Protein AF-A0A9W5AQZ4-F1 (afdb_monomer_lite)

Radius of gyration: 16.77 Å; chains: 1; bounding box: 34×39×54 Å

pLDDT: mean 80.81, std 12.92, range [42.47, 94.88]

Sequence (139 aa):
MIGVDNKYKKPIEDILNHLKDKTIEIQAIYDTQENLMSSNNRLNDLSLIIADRNFIMKQKDQIHNFFDNFYILGNNLLSITTTDENGIIKVNVTDKRSQGLQELGMLKFERCEENSCCKSFIRILKSNDSKEIFKRYGL

Foldseek 3Di:
DEEEEQLCVVLVVVLVVVCPVPPQDDDYDYDHPVCVVVVCVVPVPHQKYKFFLVVLVVCQVVDPPFVVFKDFLFWFWDWDWDQDPVRDTDTDTDPPPDDDTRTIMMGGDPVLVVPPSSVVVVVSSNDPVSHVSVVVVRD

Secondary structure (DSSP, 8-state):
-EEEEGGGHHHHHHHHHHTTTSS----EEEE-HHHHHHHHHHH---SEEEEEHHHHHHTGGGSTTHHHHEEEEEE--EEEEEE-TT--EEEEEE--TTS---EEEEEE-GGGTT-HHHHHHHHHHTSHHHHHHHHHTT-

Structure (mmCIF, N/CA/C/O backbone):
data_AF-A0A9W5AQZ4-F1
#
_entry.id   AF-A0A9W5AQZ4-F1
#
loop_
_atom_site.group_PDB
_atom_site.id
_atom_site.type_symbol
_atom_site.label_atom_id
_atom_site.label_alt_id
_atom_site.label_comp_id
_atom_site.label_asym_id
_atom_site.label_entity_id
_atom_site.label_seq_id
_atom_site.pdbx_PDB_ins_code
_atom_site.Cartn_x
_atom_site.Cartn_y
_atom_site.Cartn_z
_atom_site.occupancy
_atom_site.B_iso_or_equiv
_atom_site.auth_seq_id
_atom_site.auth_comp_id
_atom_site.auth_asym_id
_atom_site.auth_atom_id
_atom_site.pdbx_PDB_model_num
ATOM 1 N N . MET A 1 1 ? 9.041 -8.132 -7.278 1.00 87.06 1 MET A N 1
ATOM 2 C CA . MET A 1 1 ? 9.321 -7.788 -5.868 1.00 87.06 1 MET A CA 1
ATOM 3 C C . MET A 1 1 ? 8.494 -6.574 -5.485 1.00 87.06 1 MET A C 1
ATOM 5 O O . MET A 1 1 ? 8.240 -5.744 -6.353 1.00 87.06 1 MET A O 1
ATOM 9 N N . ILE A 1 2 ? 8.041 -6.470 -4.241 1.00 90.44 2 ILE A N 1
ATOM 10 C CA . ILE A 1 2 ? 7.307 -5.297 -3.747 1.00 90.44 2 ILE A CA 1
ATOM 11 C C . ILE A 1 2 ? 8.148 -4.552 -2.713 1.00 90.44 2 ILE A C 1
ATOM 13 O O . ILE A 1 2 ? 8.861 -5.181 -1.932 1.00 90.44 2 ILE A O 1
ATOM 17 N N . GLY A 1 3 ? 8.071 -3.224 -2.719 1.00 93.00 3 GLY A N 1
ATOM 18 C CA . GLY A 1 3 ? 8.648 -2.378 -1.679 1.00 93.00 3 GLY A CA 1
ATOM 19 C C . GLY A 1 3 ? 7.559 -1.908 -0.725 1.00 93.00 3 GLY A C 1
ATOM 20 O O . GLY A 1 3 ? 6.498 -1.475 -1.175 1.00 93.00 3 GLY A O 1
ATOM 21 N N . VAL A 1 4 ? 7.803 -1.981 0.578 1.00 94.56 4 VAL A N 1
ATOM 22 C CA . VAL A 1 4 ? 6.842 -1.565 1.605 1.00 94.56 4 VAL A CA 1
ATOM 23 C C . VAL A 1 4 ? 7.554 -0.688 2.622 1.00 94.56 4 VAL A C 1
ATOM 25 O O . VAL A 1 4 ? 8.557 -1.112 3.195 1.00 94.56 4 VAL A O 1
ATOM 28 N N . ASP A 1 5 ? 7.044 0.522 2.860 1.00 94.88 5 ASP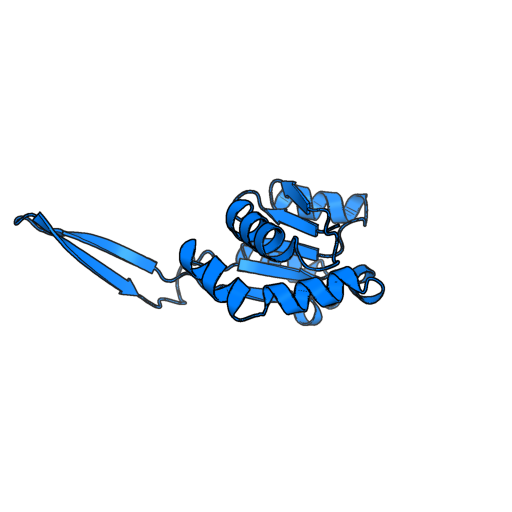 A N 1
ATOM 29 C CA . ASP A 1 5 ? 7.569 1.365 3.934 1.00 94.88 5 ASP A CA 1
ATOM 30 C C . ASP A 1 5 ? 7.480 0.607 5.268 1.00 94.88 5 ASP A C 1
ATOM 32 O O . ASP A 1 5 ? 6.448 0.009 5.590 1.00 94.88 5 ASP A O 1
ATOM 36 N N . ASN A 1 6 ? 8.556 0.641 6.054 1.00 94.12 6 ASN A N 1
ATOM 37 C CA . ASN A 1 6 ? 8.649 0.026 7.378 1.00 94.12 6 ASN A CA 1
ATOM 38 C C . ASN A 1 6 ? 7.424 0.278 8.276 1.00 94.12 6 ASN A C 1
ATOM 40 O O . ASN A 1 6 ? 7.031 -0.619 9.029 1.00 94.12 6 ASN A O 1
ATOM 44 N N . LYS A 1 7 ? 6.783 1.450 8.181 1.00 90.88 7 LYS A N 1
ATOM 45 C CA . LYS A 1 7 ? 5.550 1.781 8.919 1.00 90.88 7 LYS A CA 1
ATOM 46 C C . LYS A 1 7 ? 4.393 0.825 8.617 1.00 90.88 7 LYS A C 1
ATOM 48 O O . LYS A 1 7 ? 3.597 0.534 9.505 1.00 90.88 7 LYS A O 1
ATOM 53 N N . TYR A 1 8 ? 4.317 0.309 7.393 1.00 92.06 8 TYR A N 1
ATOM 54 C CA . TYR A 1 8 ? 3.243 -0.569 6.920 1.00 92.06 8 TYR A CA 1
ATOM 55 C C . TYR A 1 8 ? 3.670 -2.032 6.807 1.00 92.06 8 TYR A C 1
ATOM 57 O O . TYR A 1 8 ? 2.938 -2.847 6.250 1.00 92.06 8 TYR A O 1
ATOM 65 N N . LYS A 1 9 ? 4.827 -2.401 7.368 1.00 94.44 9 LYS A N 1
ATOM 66 C CA . LYS A 1 9 ? 5.322 -3.781 7.343 1.00 94.44 9 LYS A CA 1
ATOM 67 C C . LYS A 1 9 ? 4.291 -4.779 7.879 1.00 94.44 9 LYS A C 1
ATOM 69 O O . LYS A 1 9 ? 3.913 -5.699 7.168 1.00 94.44 9 LYS A O 1
ATOM 74 N N . LYS A 1 10 ? 3.793 -4.558 9.100 1.00 94.00 10 LYS A N 1
ATOM 75 C CA . LYS A 1 10 ? 2.855 -5.473 9.774 1.00 94.00 10 LYS A CA 1
ATOM 76 C C . LYS A 1 10 ? 1.554 -5.726 8.994 1.00 94.00 10 LYS A C 1
ATOM 78 O O . LYS A 1 10 ? 1.256 -6.892 8.759 1.00 94.00 10 LYS A O 1
ATOM 83 N N . PRO A 1 11 ? 0.791 -4.703 8.550 1.00 92.12 11 PRO A N 1
ATOM 84 C CA . PRO A 1 11 ? -0.432 -4.956 7.787 1.00 92.12 11 PRO A CA 1
ATOM 85 C C . PRO A 1 11 ? -0.167 -5.705 6.476 1.00 92.12 11 PRO A C 1
ATOM 87 O O . PRO A 1 11 ? -0.982 -6.534 6.074 1.00 92.12 11 PRO A O 1
ATOM 90 N N . ILE A 1 12 ? 0.971 -5.460 5.816 1.00 93.38 12 ILE A N 1
ATOM 91 C CA . ILE A 1 12 ? 1.325 -6.204 4.604 1.00 93.38 12 ILE A CA 1
ATOM 92 C C . ILE A 1 12 ? 1.757 -7.639 4.928 1.00 93.38 12 ILE A C 1
ATOM 94 O O . ILE A 1 12 ? 1.337 -8.550 4.222 1.00 93.38 12 ILE A O 1
ATOM 98 N N . GLU A 1 13 ? 2.515 -7.878 6.001 1.00 93.56 13 GLU A N 1
ATOM 99 C CA . GLU A 1 13 ? 2.838 -9.235 6.466 1.00 93.56 13 GLU A CA 1
ATOM 100 C C . GLU A 1 13 ? 1.575 -10.042 6.782 1.00 93.56 13 GLU A C 1
ATOM 102 O O . GLU A 1 13 ? 1.484 -11.201 6.380 1.00 93.56 13 GLU A O 1
ATOM 107 N N . ASP A 1 14 ? 0.578 -9.435 7.426 1.00 92.50 14 ASP A N 1
ATOM 108 C CA . ASP A 1 14 ? -0.711 -10.075 7.706 1.00 92.50 14 ASP A CA 1
ATOM 109 C C . ASP A 1 14 ? -1.466 -10.436 6.423 1.00 92.50 14 ASP A C 1
ATOM 111 O O . ASP A 1 14 ? -1.982 -11.550 6.308 1.00 92.50 14 ASP A O 1
ATOM 115 N N . ILE A 1 15 ? -1.473 -9.544 5.426 1.00 90.81 15 ILE A N 1
ATOM 116 C CA . ILE A 1 15 ? -2.031 -9.849 4.102 1.00 90.81 15 ILE A CA 1
ATOM 117 C C . ILE A 1 15 ? -1.272 -11.019 3.473 1.00 90.81 15 ILE A C 1
ATOM 119 O O . ILE A 1 15 ? -1.897 -11.983 3.046 1.00 90.81 15 ILE A O 1
ATOM 123 N N . LEU A 1 16 ? 0.061 -10.982 3.443 1.00 89.44 16 LEU A N 1
ATOM 124 C CA . LEU A 1 16 ? 0.877 -12.049 2.856 1.00 89.44 16 LEU A CA 1
ATOM 125 C C . LEU A 1 16 ? 0.684 -13.391 3.574 1.00 89.44 16 LEU A C 1
ATOM 127 O O . LEU A 1 16 ? 0.594 -14.428 2.923 1.00 89.44 16 LEU A O 1
ATOM 131 N N . ASN A 1 17 ? 0.564 -13.384 4.900 1.00 87.50 17 ASN A N 1
ATOM 132 C CA . ASN A 1 17 ? 0.300 -14.581 5.694 1.00 87.50 17 ASN A CA 1
ATOM 133 C C . ASN A 1 17 ? -1.099 -15.143 5.433 1.00 87.50 17 ASN A C 1
ATOM 135 O O . ASN A 1 17 ? -1.240 -16.355 5.287 1.00 87.50 17 ASN A O 1
ATOM 139 N N . HIS A 1 18 ? -2.111 -14.282 5.303 1.00 81.38 18 HIS A N 1
ATOM 140 C CA . HIS A 1 18 ? -3.468 -14.687 4.928 1.00 81.38 18 HIS A CA 1
ATOM 141 C C . HIS A 1 18 ? -3.541 -15.279 3.507 1.00 81.38 18 HIS A C 1
ATOM 143 O O . HIS A 1 18 ? -4.493 -15.975 3.156 1.00 81.38 18 HIS A O 1
ATOM 149 N N . LEU A 1 19 ? -2.522 -15.024 2.683 1.00 71.50 19 LEU A N 1
ATOM 150 C CA . LEU A 1 19 ? -2.394 -15.540 1.324 1.00 71.50 19 LEU A CA 1
ATOM 151 C C . LEU A 1 19 ? -1.530 -16.795 1.204 1.00 71.50 19 LEU A C 1
ATOM 153 O O . LEU A 1 19 ? -1.460 -17.322 0.100 1.00 71.50 19 LEU A O 1
ATOM 157 N N . LYS A 1 20 ? -0.890 -17.288 2.273 1.00 61.53 20 LYS A N 1
ATOM 158 C CA . LYS A 1 20 ? 0.041 -18.434 2.188 1.00 61.53 20 LYS A CA 1
ATOM 159 C C . LYS A 1 20 ? -0.592 -19.722 1.646 1.00 61.53 20 LYS A C 1
ATOM 161 O O . LYS A 1 20 ? 0.127 -20.550 1.099 1.00 61.53 20 LYS A O 1
ATOM 166 N 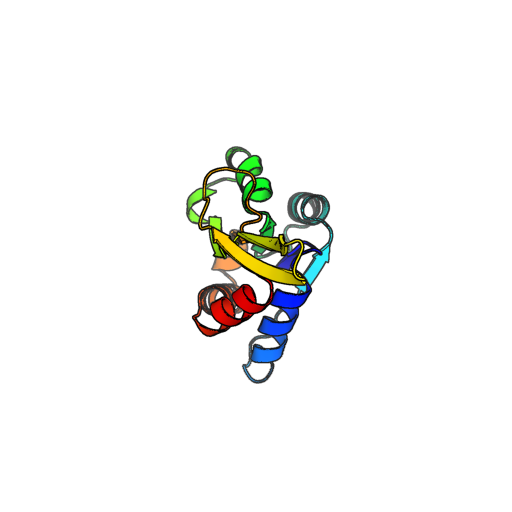N . ASP A 1 21 ? -1.918 -19.843 1.702 1.00 56.53 21 ASP A N 1
ATOM 167 C CA . ASP A 1 21 ? -2.673 -20.957 1.109 1.00 56.53 21 ASP A CA 1
ATOM 168 C C . ASP A 1 21 ? -3.003 -20.760 -0.386 1.00 56.53 21 ASP A C 1
ATOM 170 O O . ASP A 1 21 ? -3.646 -21.604 -1.013 1.00 56.53 21 ASP A O 1
ATOM 174 N N . LYS A 1 22 ? -2.587 -19.639 -0.986 1.00 58.97 22 LYS A N 1
ATOM 175 C CA . LYS A 1 22 ? -2.809 -19.288 -2.393 1.00 58.97 22 LYS A CA 1
ATOM 176 C C . LYS A 1 22 ? -1.451 -19.260 -3.094 1.00 58.97 22 LYS A C 1
ATOM 178 O O . LYS A 1 22 ? -0.498 -18.687 -2.590 1.00 58.97 22 LYS A O 1
ATOM 183 N N . THR A 1 23 ? -1.366 -19.868 -4.271 1.00 64.50 23 THR A N 1
ATOM 184 C CA . THR A 1 23 ? -0.172 -20.127 -5.108 1.00 64.50 23 THR A CA 1
ATOM 185 C C . THR A 1 23 ? 0.615 -18.890 -5.600 1.00 64.50 23 THR A C 1
ATOM 187 O O . THR A 1 23 ? 1.251 -18.943 -6.650 1.00 64.50 23 THR A O 1
ATOM 190 N N . ILE A 1 24 ? 0.556 -17.754 -4.903 1.00 72.31 24 ILE A N 1
ATOM 191 C CA . ILE A 1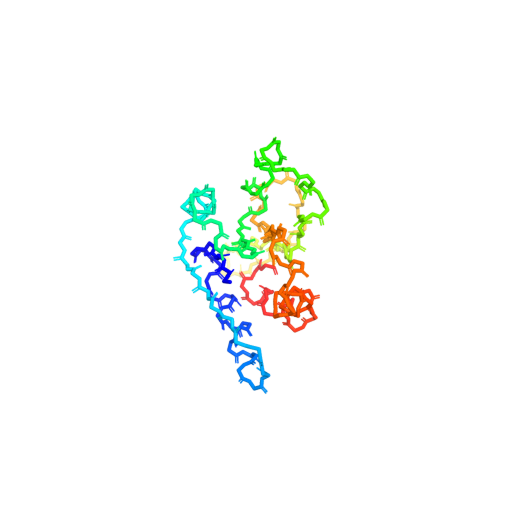 24 ? 1.217 -16.501 -5.274 1.00 72.31 24 ILE A CA 1
ATOM 192 C C . ILE A 1 24 ? 2.380 -16.265 -4.313 1.00 72.31 24 ILE A C 1
ATOM 194 O O . ILE A 1 24 ? 2.183 -15.902 -3.156 1.00 72.31 24 ILE A O 1
ATOM 198 N N . GLU A 1 25 ? 3.601 -16.420 -4.814 1.00 77.44 25 GLU A N 1
ATOM 199 C CA . GLU A 1 25 ? 4.807 -16.085 -4.065 1.00 77.44 25 GLU A CA 1
ATOM 200 C C . GLU A 1 25 ? 5.166 -14.612 -4.284 1.00 77.44 25 GLU A C 1
ATOM 202 O O . GLU A 1 25 ? 5.356 -14.149 -5.413 1.00 77.44 25 GLU A O 1
ATOM 207 N N . ILE A 1 26 ? 5.222 -13.850 -3.192 1.00 84.50 26 ILE A N 1
ATOM 208 C CA . ILE A 1 26 ? 5.505 -12.415 -3.219 1.00 84.50 26 ILE A CA 1
ATOM 209 C C . ILE A 1 26 ? 6.720 -12.142 -2.353 1.00 84.50 26 ILE A C 1
ATOM 211 O O . ILE A 1 26 ? 6.675 -12.262 -1.132 1.00 84.50 26 ILE A O 1
ATOM 215 N N . GLN A 1 27 ? 7.796 -11.702 -2.995 1.00 87.25 27 GLN A N 1
ATOM 216 C CA . GLN A 1 27 ? 8.963 -11.186 -2.298 1.00 87.25 27 GLN A CA 1
ATOM 217 C C . GLN A 1 27 ? 8.737 -9.718 -1.928 1.00 87.25 27 GLN A C 1
ATOM 219 O O . GLN A 1 27 ? 8.562 -8.875 -2.817 1.00 87.25 27 GLN A O 1
ATOM 224 N N . ALA A 1 28 ? 8.764 -9.423 -0.629 1.00 89.88 28 ALA A N 1
ATOM 225 C CA . ALA A 1 28 ? 8.656 -8.077 -0.080 1.00 89.88 28 ALA A CA 1
ATOM 226 C C . ALA A 1 28 ? 9.995 -7.604 0.503 1.00 89.88 28 ALA A C 1
ATOM 228 O O . ALA A 1 28 ? 10.648 -8.344 1.239 1.00 89.88 28 ALA A O 1
ATOM 229 N N . ILE A 1 29 ? 10.375 -6.365 0.191 1.00 92.50 29 ILE A N 1
ATOM 230 C CA . ILE A 1 29 ? 11.449 -5.624 0.860 1.00 92.50 29 ILE A CA 1
ATOM 231 C C . ILE A 1 29 ? 10.811 -4.552 1.737 1.00 92.50 29 ILE A C 1
ATOM 233 O O . ILE A 1 29 ? 9.916 -3.832 1.291 1.00 92.50 29 ILE A O 1
ATOM 237 N N . TYR A 1 30 ? 11.313 -4.436 2.963 1.00 93.94 30 TYR A N 1
ATOM 238 C CA . TYR A 1 30 ? 10.906 -3.417 3.922 1.00 93.94 30 TYR A CA 1
ATOM 239 C C . TYR A 1 30 ? 12.058 -2.444 4.153 1.00 93.94 30 TYR A C 1
ATOM 241 O O . TYR A 1 30 ? 13.148 -2.869 4.534 1.00 93.94 30 TYR A O 1
ATOM 249 N N . ASP A 1 31 ? 11.823 -1.161 3.896 1.00 94.62 31 ASP A N 1
ATOM 250 C CA . ASP A 1 31 ? 12.797 -0.085 4.106 1.00 94.62 31 ASP A CA 1
ATOM 251 C C . ASP A 1 31 ? 12.052 1.251 4.293 1.00 94.62 31 ASP A C 1
ATOM 253 O O . ASP A 1 31 ? 10.820 1.280 4.332 1.00 94.62 31 ASP A O 1
ATOM 257 N N . THR A 1 32 ? 12.754 2.371 4.437 1.00 94.75 32 THR A N 1
ATOM 258 C CA . THR A 1 32 ? 12.127 3.696 4.389 1.00 94.75 32 THR A CA 1
ATOM 259 C C . THR A 1 32 ? 11.622 3.992 2.976 1.00 94.75 32 THR A C 1
ATOM 261 O O . THR A 1 32 ? 12.254 3.626 1.980 1.00 94.75 32 THR A O 1
ATOM 264 N N . GLN A 1 33 ? 10.489 4.683 2.854 1.00 93.12 33 GLN A N 1
ATOM 265 C CA . GLN A 1 33 ? 9.964 5.137 1.561 1.00 93.12 33 GLN A CA 1
ATOM 266 C C . GLN A 1 33 ? 10.994 5.910 0.708 1.00 93.12 33 GLN A C 1
ATOM 268 O O . GLN A 1 33 ? 10.987 5.776 -0.518 1.00 93.12 33 GLN A O 1
ATOM 273 N N . GLU A 1 34 ? 11.914 6.666 1.324 1.00 92.75 34 GLU A N 1
ATOM 274 C CA . GLU A 1 34 ? 13.001 7.366 0.629 1.00 92.75 34 GLU A CA 1
ATOM 275 C C . GLU A 1 34 ? 13.984 6.381 -0.023 1.00 92.75 34 GLU A C 1
ATOM 277 O O . GLU A 1 34 ? 14.340 6.541 -1.198 1.00 92.75 34 GLU A O 1
ATOM 282 N N . ASN A 1 35 ? 14.385 5.339 0.712 1.00 91.38 35 ASN A N 1
ATOM 283 C CA . ASN A 1 35 ? 15.282 4.298 0.216 1.00 91.38 35 ASN A CA 1
ATOM 284 C C . ASN A 1 35 ? 14.611 3.447 -0.860 1.00 91.38 35 ASN A C 1
ATOM 286 O O . ASN A 1 35 ? 15.242 3.156 -1.874 1.00 91.38 35 ASN A O 1
ATOM 290 N N . LEU A 1 36 ? 13.335 3.090 -0.689 1.00 91.00 36 LEU A N 1
ATOM 291 C CA . LEU A 1 36 ? 12.580 2.320 -1.682 1.00 91.00 36 LEU A CA 1
ATOM 292 C C . LEU A 1 36 ? 12.460 3.080 -3.006 1.00 91.00 36 LEU A C 1
ATOM 294 O O . LEU A 1 36 ? 12.713 2.510 -4.068 1.00 91.00 36 LEU A O 1
ATOM 298 N N . MET A 1 37 ? 12.136 4.376 -2.949 1.00 87.81 37 MET A N 1
ATOM 299 C CA . MET A 1 37 ? 12.024 5.213 -4.146 1.00 87.81 37 MET A CA 1
ATOM 300 C C . MET A 1 37 ? 13.386 5.401 -4.833 1.00 87.81 37 MET A C 1
ATOM 302 O O . MET A 1 37 ? 13.506 5.243 -6.047 1.00 87.81 37 MET A O 1
ATOM 306 N N . SER A 1 38 ? 14.437 5.660 -4.050 1.00 84.31 38 SER A N 1
ATOM 307 C CA . SER A 1 38 ? 15.807 5.806 -4.564 1.00 84.31 38 SER A CA 1
ATOM 308 C C . SER A 1 38 ? 16.353 4.504 -5.158 1.00 84.31 38 SER A C 1
ATOM 310 O O . SER A 1 38 ? 17.048 4.530 -6.174 1.00 84.31 38 SER A O 1
ATOM 312 N N . SER A 1 39 ? 16.040 3.363 -4.541 1.00 71.88 39 SER A N 1
ATOM 313 C CA . SER A 1 39 ? 16.484 2.042 -4.994 1.00 71.88 39 SER A CA 1
ATOM 314 C C . SER A 1 39 ? 15.757 1.608 -6.255 1.00 71.88 39 SER A C 1
ATOM 316 O O . SER A 1 39 ? 16.391 1.026 -7.129 1.00 71.88 39 SER A O 1
ATOM 318 N N . ASN A 1 40 ? 14.473 1.945 -6.411 1.00 67.88 40 ASN A N 1
ATOM 319 C CA . ASN A 1 40 ? 13.767 1.701 -7.665 1.00 67.88 40 ASN A CA 1
ATOM 320 C C . ASN A 1 40 ? 14.457 2.411 -8.836 1.00 67.88 40 ASN A C 1
ATOM 322 O O . ASN A 1 40 ? 14.757 1.773 -9.836 1.00 67.88 40 ASN A O 1
ATOM 326 N N . ASN A 1 41 ? 14.820 3.685 -8.660 1.00 62.34 41 ASN A N 1
ATOM 327 C CA . ASN A 1 41 ? 15.518 4.463 -9.689 1.00 62.34 41 ASN A CA 1
ATOM 328 C C . ASN A 1 41 ? 16.907 3.902 -10.053 1.00 62.34 41 ASN A C 1
ATOM 330 O O . ASN A 1 41 ? 17.438 4.230 -11.111 1.00 62.34 41 ASN A O 1
ATOM 334 N N . ARG A 1 42 ? 17.518 3.092 -9.175 1.00 60.28 42 ARG A N 1
ATOM 335 C CA . ARG A 1 42 ? 18.856 2.510 -9.378 1.00 60.28 42 ARG A CA 1
ATOM 336 C C . ARG A 1 42 ? 18.831 1.059 -9.855 1.00 60.28 42 ARG A C 1
ATOM 338 O O . ARG A 1 42 ? 19.719 0.670 -10.603 1.00 60.28 42 ARG A O 1
ATOM 345 N N . LEU A 1 43 ? 17.866 0.267 -9.391 1.00 55.97 43 LEU A N 1
ATOM 346 C CA . LEU A 1 43 ? 17.831 -1.189 -9.566 1.00 55.97 43 LEU A CA 1
ATOM 347 C C . LEU A 1 43 ? 16.664 -1.664 -10.449 1.00 55.97 43 LEU A C 1
ATOM 349 O O . LEU A 1 43 ? 16.739 -2.759 -10.984 1.00 55.97 43 LEU A O 1
ATOM 353 N N . ASN A 1 44 ? 15.599 -0.870 -10.642 1.00 65.25 44 ASN A N 1
ATOM 354 C CA . ASN A 1 44 ? 14.400 -1.219 -11.434 1.00 65.25 44 ASN A CA 1
ATOM 355 C C . ASN A 1 44 ? 13.709 -2.556 -11.065 1.00 65.25 44 ASN A C 1
ATOM 357 O O . ASN A 1 44 ? 12.920 -3.103 -11.840 1.00 65.25 44 ASN A O 1
ATOM 361 N N . ASP A 1 45 ? 13.958 -3.096 -9.872 1.00 77.25 45 ASP A N 1
ATOM 362 C CA . ASP A 1 45 ? 13.480 -4.432 -9.492 1.00 77.25 45 ASP A CA 1
ATOM 363 C C . ASP A 1 45 ? 12.126 -4.449 -8.771 1.00 77.25 45 ASP A C 1
ATOM 365 O O . ASP A 1 45 ? 11.516 -5.513 -8.595 1.00 77.25 45 ASP A O 1
ATOM 369 N N . LEU A 1 46 ? 11.606 -3.282 -8.382 1.00 86.75 46 LEU A N 1
ATOM 370 C CA . LEU A 1 46 ? 10.307 -3.183 -7.726 1.00 86.75 46 LEU A CA 1
ATOM 371 C C . LEU A 1 46 ? 9.176 -3.142 -8.757 1.00 86.75 46 LEU A C 1
ATOM 373 O O . LEU A 1 46 ? 9.206 -2.413 -9.742 1.00 86.75 46 LEU A O 1
ATOM 377 N N . SER A 1 47 ? 8.136 -3.933 -8.510 1.00 88.88 47 SER A N 1
ATOM 378 C CA . SER A 1 47 ? 6.904 -3.932 -9.307 1.00 88.88 47 SER A CA 1
ATOM 379 C C . SER A 1 47 ? 5.887 -2.922 -8.769 1.00 88.88 47 SER A C 1
ATOM 381 O O . SER A 1 47 ? 5.062 -2.412 -9.522 1.00 88.88 47 SER A O 1
ATOM 383 N N . LEU A 1 48 ? 5.948 -2.628 -7.468 1.00 91.69 48 LEU A N 1
ATOM 384 C CA . LEU A 1 48 ? 5.174 -1.579 -6.809 1.00 91.69 48 LEU A CA 1
ATOM 385 C C . LEU A 1 48 ? 5.839 -1.145 -5.497 1.00 91.69 48 LEU A C 1
ATOM 387 O O . LEU A 1 48 ? 6.624 -1.903 -4.916 1.00 91.69 48 LEU A O 1
ATOM 391 N N . ILE A 1 49 ? 5.479 0.049 -5.028 1.00 93.25 49 ILE A N 1
ATOM 392 C CA . ILE A 1 49 ? 5.788 0.574 -3.692 1.00 93.25 49 ILE A CA 1
ATOM 393 C C . ILE A 1 49 ? 4.487 0.829 -2.930 1.00 93.25 49 ILE A C 1
ATOM 395 O O . ILE A 1 49 ? 3.546 1.392 -3.488 1.00 93.25 49 ILE A O 1
ATOM 399 N N . 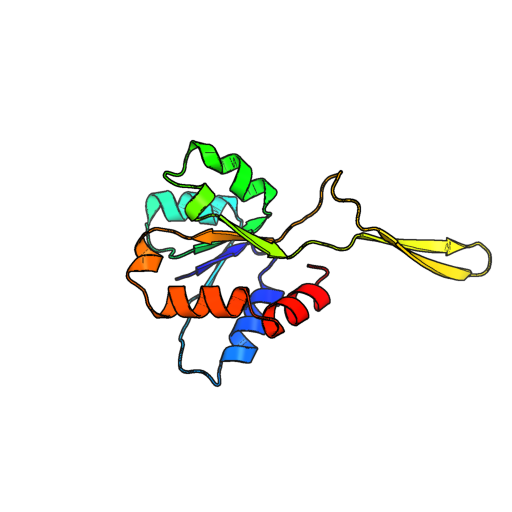ILE A 1 50 ? 4.461 0.457 -1.651 1.00 94.19 50 ILE A N 1
ATOM 400 C CA . ILE A 1 50 ? 3.409 0.783 -0.682 1.00 94.19 50 ILE A CA 1
ATOM 401 C C . ILE A 1 50 ? 4.013 1.708 0.380 1.00 94.19 50 ILE A C 1
ATOM 403 O O . ILE A 1 50 ? 4.950 1.311 1.072 1.00 94.19 50 ILE A O 1
ATOM 407 N N . ALA A 1 51 ? 3.515 2.938 0.495 1.00 93.31 51 ALA A N 1
ATOM 408 C CA . ALA A 1 51 ? 4.070 3.969 1.381 1.00 93.31 51 ALA A CA 1
ATOM 409 C C . ALA A 1 51 ? 3.028 5.049 1.724 1.00 93.31 51 ALA A C 1
ATOM 411 O O . ALA A 1 51 ? 1.874 4.960 1.299 1.00 93.31 51 ALA A O 1
ATOM 412 N N . ASP A 1 52 ? 3.431 6.085 2.473 1.00 90.75 52 ASP A N 1
ATOM 413 C CA . ASP A 1 52 ? 2.554 7.213 2.789 1.00 90.75 52 ASP A CA 1
ATOM 414 C C . ASP A 1 52 ? 2.075 7.855 1.474 1.00 90.75 52 ASP A C 1
ATOM 416 O O . ASP A 1 52 ? 2.872 8.304 0.641 1.00 90.75 52 ASP A O 1
ATOM 420 N N . ARG A 1 53 ? 0.758 7.973 1.290 1.00 89.94 53 ARG A N 1
ATOM 421 C CA . ARG A 1 53 ? 0.139 8.601 0.111 1.00 89.94 53 ARG A CA 1
ATOM 422 C C . ARG A 1 53 ? 0.729 9.974 -0.180 1.00 89.94 53 ARG A C 1
ATOM 424 O O . ARG A 1 53 ? 1.006 10.307 -1.329 1.00 89.94 53 ARG A O 1
ATOM 431 N N . ASN A 1 54 ? 0.929 10.778 0.864 1.00 88.38 54 ASN A N 1
ATOM 432 C CA . ASN A 1 54 ? 1.466 12.130 0.732 1.00 88.38 54 ASN A CA 1
ATOM 433 C C . ASN A 1 54 ? 2.932 12.133 0.290 1.00 88.38 54 ASN A C 1
ATOM 435 O O . ASN A 1 54 ? 3.346 13.060 -0.403 1.00 88.38 54 ASN A O 1
ATOM 439 N N . PHE A 1 55 ? 3.710 11.112 0.656 1.00 90.75 55 PHE A N 1
ATOM 440 C CA . PHE A 1 55 ? 5.063 10.945 0.140 1.00 90.75 55 PHE A CA 1
ATOM 441 C C . PHE A 1 55 ? 5.037 10.597 -1.350 1.00 90.75 55 PHE A C 1
ATOM 443 O 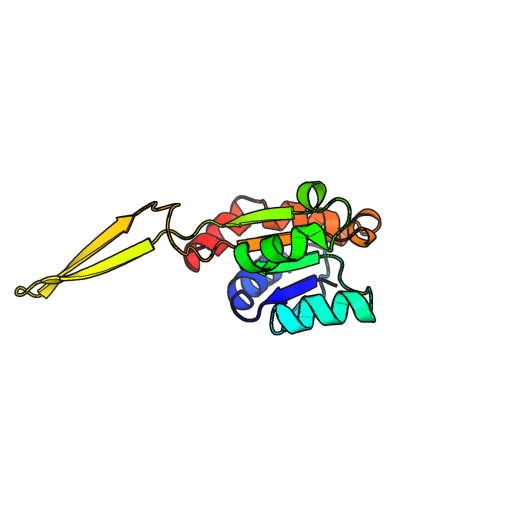O . PHE A 1 55 ? 5.679 11.288 -2.139 1.00 90.75 55 PHE A O 1
ATOM 450 N N . ILE A 1 56 ? 4.241 9.598 -1.747 1.00 90.81 56 ILE A N 1
ATOM 451 C CA . ILE A 1 56 ? 4.128 9.167 -3.150 1.00 90.81 56 ILE A CA 1
ATOM 452 C C . ILE A 1 56 ? 3.639 10.327 -4.035 1.00 90.81 56 ILE A C 1
ATOM 454 O O . ILE A 1 56 ? 4.217 10.595 -5.085 1.00 90.81 56 ILE A O 1
ATOM 458 N N . MET A 1 57 ? 2.644 11.091 -3.574 1.00 89.06 57 MET A N 1
ATOM 459 C CA . MET A 1 57 ? 2.115 12.270 -4.274 1.00 89.06 57 MET A CA 1
ATOM 460 C C . MET A 1 57 ? 3.153 13.368 -4.533 1.00 89.06 57 MET A C 1
ATOM 462 O O . MET A 1 57 ? 3.051 14.065 -5.541 1.00 89.06 57 MET A O 1
ATOM 466 N N . LYS A 1 58 ? 4.158 13.535 -3.663 1.00 90.94 58 LYS A N 1
ATOM 467 C CA . LYS A 1 58 ? 5.249 14.501 -3.894 1.00 90.94 58 LYS A CA 1
ATOM 468 C C . LYS A 1 58 ? 6.151 14.097 -5.064 1.00 90.94 58 LYS A C 1
ATOM 470 O O . LYS A 1 58 ? 6.835 14.954 -5.610 1.00 90.94 58 LYS A O 1
ATOM 475 N N . GLN A 1 59 ? 6.128 12.825 -5.464 1.00 87.56 59 GLN A N 1
ATOM 476 C CA . GLN A 1 59 ? 6.916 12.302 -6.581 1.00 87.56 59 GLN A CA 1
ATOM 477 C C . GLN A 1 59 ? 6.173 12.371 -7.925 1.00 87.56 59 GLN A C 1
ATOM 479 O O . GLN A 1 59 ? 6.736 11.985 -8.945 1.00 87.56 59 GLN A O 1
ATOM 484 N N . LYS A 1 60 ? 4.925 12.870 -7.957 1.00 86.56 60 LYS A N 1
ATOM 485 C CA . LYS A 1 60 ? 4.050 12.820 -9.143 1.00 86.56 60 LYS A CA 1
ATOM 486 C C . LYS A 1 60 ? 4.672 13.397 -10.417 1.00 86.56 60 LYS A C 1
ATOM 488 O O . LYS A 1 60 ? 4.432 12.874 -11.495 1.00 86.56 60 LYS A O 1
ATOM 493 N N . ASP A 1 61 ? 5.475 14.452 -10.286 1.00 86.38 61 ASP A N 1
ATOM 494 C CA . ASP A 1 61 ? 6.073 15.154 -11.427 1.00 86.38 61 ASP A CA 1
ATOM 495 C C . ASP A 1 61 ? 7.347 14.454 -11.940 1.00 86.38 61 ASP A C 1
ATOM 497 O O . ASP A 1 61 ? 7.831 14.760 -13.024 1.00 86.38 61 ASP A O 1
ATOM 501 N N . GLN A 1 62 ? 7.880 13.494 -11.177 1.00 82.31 62 GLN A N 1
ATOM 502 C CA . GLN A 1 62 ? 9.065 12.703 -11.528 1.00 82.31 62 GLN A CA 1
ATOM 503 C C . GLN A 1 62 ? 8.706 11.351 -12.163 1.00 82.31 62 GLN A C 1
ATOM 505 O O . GLN A 1 62 ? 9.590 10.646 -12.644 1.00 82.31 62 GLN A O 1
ATOM 510 N N . ILE A 1 63 ? 7.426 10.969 -12.155 1.00 80.19 63 ILE A N 1
ATOM 511 C CA . ILE A 1 63 ? 6.961 9.652 -12.591 1.00 80.19 63 ILE A CA 1
ATOM 512 C C . ILE A 1 63 ? 6.029 9.825 -13.788 1.00 80.19 63 ILE A C 1
ATOM 514 O O . ILE A 1 63 ? 4.962 10.433 -13.692 1.00 80.19 63 ILE A O 1
ATOM 518 N N . HIS A 1 64 ? 6.418 9.254 -14.926 1.00 79.81 64 HIS A N 1
ATOM 519 C CA . HIS A 1 64 ? 5.570 9.228 -16.112 1.00 79.81 64 HIS A CA 1
ATOM 520 C C . HIS A 1 64 ? 4.273 8.443 -15.839 1.00 79.81 64 HIS A C 1
ATOM 522 O O . HIS A 1 64 ? 4.296 7.402 -15.185 1.00 79.81 64 HIS A O 1
ATOM 528 N N . ASN A 1 65 ? 3.132 8.955 -16.316 1.00 80.12 65 ASN A N 1
ATOM 529 C CA . ASN A 1 65 ? 1.796 8.373 -16.106 1.00 80.12 65 ASN A CA 1
ATOM 530 C C . ASN A 1 65 ? 1.476 8.070 -14.632 1.00 80.12 65 ASN A C 1
ATOM 532 O O . ASN A 1 65 ? 0.862 7.054 -14.305 1.00 80.12 65 ASN A O 1
ATOM 536 N N . PHE A 1 66 ? 1.903 8.949 -13.719 1.00 84.75 66 PHE A N 1
ATOM 537 C CA . PHE A 1 66 ? 1.734 8.759 -12.279 1.00 84.75 66 PHE A CA 1
ATOM 538 C C . PHE A 1 66 ? 0.294 8.410 -11.875 1.00 84.75 66 PHE A C 1
ATOM 540 O O . PHE A 1 66 ? 0.079 7.449 -11.141 1.00 84.75 66 PHE A O 1
ATOM 547 N N . PHE A 1 67 ? -0.700 9.164 -12.357 1.00 80.12 67 PHE A N 1
ATOM 548 C CA . PHE A 1 67 ? -2.088 9.002 -11.912 1.00 80.12 67 PHE A CA 1
ATOM 549 C C . PHE A 1 67 ? -2.727 7.680 -12.351 1.00 80.12 67 PHE A C 1
ATOM 551 O O . PHE A 1 67 ? -3.550 7.146 -11.614 1.00 80.12 67 PHE A O 1
ATOM 558 N N . ASP A 1 68 ? -2.299 7.102 -13.473 1.00 83.56 68 ASP A N 1
ATOM 559 C CA . ASP A 1 68 ? -2.771 5.782 -13.926 1.00 83.56 68 ASP A CA 1
ATOM 560 C C . ASP A 1 68 ? -2.208 4.637 -13.062 1.00 83.56 68 ASP A C 1
ATOM 562 O O . ASP A 1 68 ? -2.718 3.508 -13.020 1.00 83.56 68 ASP A O 1
ATOM 566 N N . ASN A 1 69 ? -1.129 4.943 -12.346 1.00 85.44 69 ASN A N 1
ATOM 567 C CA . ASN A 1 69 ? -0.327 4.004 -11.587 1.00 85.44 69 ASN A CA 1
ATOM 568 C C . ASN A 1 69 ? -0.427 4.208 -10.071 1.00 85.44 69 ASN A C 1
ATOM 570 O O . ASN A 1 69 ? 0.086 3.383 -9.312 1.00 85.44 69 ASN A O 1
ATOM 574 N N . PHE A 1 70 ? -1.104 5.263 -9.624 1.00 88.94 70 PHE A N 1
ATOM 575 C CA . PHE A 1 70 ? -1.258 5.605 -8.220 1.00 88.94 70 PHE A CA 1
ATOM 576 C C . PHE A 1 70 ? -2.631 5.187 -7.678 1.00 88.94 70 PHE A C 1
ATOM 578 O O . PHE A 1 70 ? -3.673 5.484 -8.260 1.00 88.94 70 PHE A O 1
ATOM 585 N N . TYR A 1 71 ? -2.636 4.518 -6.525 1.00 87.25 71 TYR A N 1
ATOM 586 C CA . TYR A 1 71 ? -3.840 4.022 -5.864 1.00 87.25 71 TYR A CA 1
ATOM 587 C C . TYR A 1 71 ? -3.814 4.354 -4.373 1.00 87.25 71 TYR A C 1
ATOM 589 O O . TYR A 1 71 ? -2.774 4.275 -3.724 1.00 87.25 71 TYR A 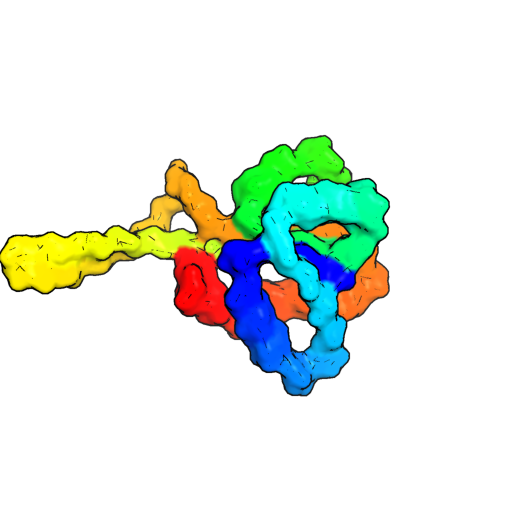O 1
ATOM 597 N N . ILE A 1 72 ? -4.984 4.658 -3.815 1.00 86.62 72 ILE A N 1
ATOM 598 C CA . ILE A 1 72 ? -5.192 4.767 -2.368 1.00 86.62 72 ILE A CA 1
ATOM 599 C C . ILE A 1 72 ? -5.737 3.419 -1.884 1.00 86.62 72 ILE A C 1
ATOM 601 O O . ILE A 1 72 ? -6.724 2.920 -2.431 1.00 86.62 72 ILE A O 1
ATOM 605 N N . LEU A 1 73 ? -5.063 2.812 -0.908 1.00 83.44 73 LEU A N 1
ATOM 606 C CA . LEU A 1 73 ? -5.407 1.498 -0.355 1.00 83.44 73 LEU A CA 1
ATOM 607 C C . LEU A 1 73 ? -6.213 1.591 0.946 1.00 83.44 73 LEU A C 1
ATOM 609 O O . LEU A 1 73 ? -7.023 0.706 1.213 1.00 83.44 73 LEU A O 1
ATOM 613 N N . GLY A 1 74 ? -6.012 2.655 1.722 1.00 68.31 74 GLY A N 1
ATOM 614 C CA . GLY A 1 74 ? -6.644 2.850 3.023 1.00 68.31 74 GLY A CA 1
ATOM 615 C C . GLY A 1 74 ? -6.649 4.318 3.443 1.00 68.31 74 GLY A C 1
ATOM 616 O O . GLY A 1 74 ? -5.757 5.081 3.052 1.00 68.31 74 GLY A O 1
ATOM 617 N N . ASN A 1 75 ? -7.663 4.687 4.222 1.00 63.16 75 ASN A N 1
ATOM 618 C CA . ASN A 1 75 ? -7.839 6.009 4.807 1.00 63.16 75 ASN A CA 1
ATOM 619 C C . ASN A 1 75 ? -7.873 5.862 6.332 1.00 63.16 75 ASN A C 1
ATOM 621 O O . ASN A 1 75 ? -8.773 5.210 6.864 1.00 63.16 75 ASN A O 1
ATOM 625 N N . ASN A 1 76 ? -6.978 6.551 7.042 1.00 60.88 76 ASN A N 1
ATOM 626 C CA . ASN A 1 76 ? -7.022 6.555 8.500 1.00 60.88 76 ASN A CA 1
ATOM 627 C C . ASN A 1 76 ? -8.311 7.190 9.040 1.00 60.88 76 ASN A C 1
ATOM 629 O O . ASN A 1 76 ? -8.678 8.309 8.669 1.00 60.88 76 ASN A O 1
ATOM 633 N N . LEU A 1 77 ? -8.926 6.524 10.019 1.00 53.78 77 LEU A N 1
ATOM 634 C CA . LEU A 1 77 ? -9.898 7.135 10.923 1.00 53.78 77 LEU A CA 1
ATOM 635 C C . LEU A 1 77 ? -9.148 7.716 12.129 1.00 53.78 77 LEU A C 1
ATOM 637 O O . LEU A 1 77 ? -8.507 6.990 12.884 1.00 53.78 77 LEU A O 1
ATOM 641 N N . LEU A 1 78 ? -9.231 9.033 12.333 1.00 53.50 78 LEU A N 1
ATOM 642 C CA . LEU A 1 78 ? -8.664 9.682 13.517 1.00 53.50 78 LEU A CA 1
ATOM 643 C C . LEU A 1 78 ? -9.591 9.454 14.712 1.00 53.50 78 LEU A C 1
ATOM 645 O O . LEU A 1 78 ? -10.696 9.997 14.742 1.00 53.50 78 LEU A O 1
ATOM 649 N N . SER A 1 79 ? -9.131 8.698 15.709 1.00 52.75 79 SER A N 1
ATOM 650 C CA . SER A 1 79 ? -9.773 8.629 17.023 1.00 52.75 79 SER A CA 1
ATOM 651 C C . SER A 1 79 ? -9.028 9.510 18.024 1.00 52.75 79 SER A C 1
ATOM 653 O O . SER A 1 79 ? -7.851 9.279 18.300 1.00 52.75 79 SER A O 1
ATOM 655 N N . ILE A 1 80 ? -9.710 10.501 18.592 1.00 56.91 80 ILE A N 1
ATOM 656 C CA . ILE A 1 80 ? -9.221 11.252 19.748 1.00 56.91 80 ILE A CA 1
ATOM 657 C C . ILE A 1 80 ? -9.779 10.575 20.994 1.00 56.91 80 ILE A C 1
ATOM 659 O O . ILE A 1 80 ? -10.997 10.510 21.167 1.00 56.91 80 ILE A O 1
ATOM 663 N N . THR A 1 81 ? -8.888 10.100 21.858 1.00 62.78 81 THR A N 1
ATOM 664 C CA . THR A 1 81 ? -9.251 9.547 23.163 1.00 62.78 81 THR A CA 1
ATOM 665 C C . THR A 1 81 ? -9.005 10.603 24.229 1.00 62.78 81 THR A C 1
ATOM 667 O O . THR A 1 81 ? -7.872 11.054 24.400 1.00 62.78 81 THR A O 1
ATOM 670 N N . THR A 1 82 ? -10.051 11.005 24.945 1.00 68.31 82 THR A N 1
ATOM 671 C CA . THR A 1 82 ? -9.932 11.848 26.139 1.00 68.31 82 THR A CA 1
ATOM 672 C C . THR A 1 82 ? -10.462 11.106 27.353 1.00 68.31 82 THR A C 1
ATOM 674 O O . THR A 1 82 ? -11.417 10.340 27.254 1.00 68.31 82 THR A O 1
ATOM 677 N N . THR A 1 83 ? -9.847 11.346 28.504 1.00 75.44 83 THR A N 1
ATOM 678 C CA . THR A 1 83 ? -10.347 10.869 29.794 1.00 75.44 83 THR A CA 1
ATOM 679 C C . THR A 1 83 ? -10.810 12.089 30.571 1.00 75.44 83 THR A C 1
ATOM 681 O O . THR A 1 83 ? -10.037 13.038 30.713 1.00 75.44 83 THR A O 1
ATOM 684 N N . ASP A 1 84 ? -12.069 12.110 31.007 1.00 80.69 84 ASP A N 1
ATOM 685 C CA . ASP A 1 84 ? -12.557 13.201 31.852 1.00 80.69 84 ASP A CA 1
ATOM 686 C C . ASP A 1 84 ? -12.193 13.003 33.332 1.00 80.69 84 ASP A C 1
ATOM 688 O O . ASP A 1 84 ? -11.619 11.988 33.728 1.00 80.69 84 ASP A O 1
ATOM 692 N N . GLU A 1 85 ? -12.499 14.008 34.150 1.00 83.88 85 GLU A N 1
ATOM 693 C CA . GLU A 1 85 ? -12.197 14.045 35.587 1.00 83.88 85 GLU A CA 1
ATOM 694 C C . GLU A 1 85 ? -12.829 12.897 36.394 1.00 83.88 85 GLU A C 1
ATOM 696 O O . GLU A 1 85 ? -12.331 12.558 37.465 1.00 83.88 85 GLU A O 1
ATOM 701 N N . ASN A 1 86 ? -13.866 12.245 35.856 1.00 88.62 86 ASN A N 1
ATOM 702 C CA . ASN A 1 86 ? -14.515 11.082 36.464 1.00 88.62 86 ASN A CA 1
ATOM 703 C C . ASN A 1 86 ? -13.934 9.750 35.958 1.00 88.62 86 ASN A C 1
ATOM 705 O O . ASN A 1 86 ? -14.457 8.682 36.279 1.00 88.62 86 ASN A O 1
ATOM 709 N N . GLY A 1 87 ? -12.875 9.795 35.145 1.00 79.38 87 GLY A N 1
ATOM 710 C CA . GLY A 1 87 ? -12.246 8.613 34.562 1.00 79.38 87 GLY A CA 1
ATOM 711 C C . GLY A 1 87 ? -12.994 8.035 33.358 1.00 79.38 87 GLY A C 1
ATOM 712 O O . GLY A 1 87 ? -12.653 6.937 32.913 1.00 79.38 87 GLY A O 1
ATOM 713 N N . ILE A 1 88 ? -13.994 8.734 32.805 1.00 83.06 88 ILE A N 1
ATOM 714 C CA . ILE A 1 88 ? -14.722 8.254 31.625 1.00 83.06 88 ILE A CA 1
ATOM 715 C C . ILE A 1 88 ? -13.866 8.482 30.381 1.00 83.06 88 ILE A C 1
ATOM 717 O O . ILE A 1 88 ? -13.475 9.608 30.072 1.00 83.06 88 ILE A O 1
ATOM 721 N N . ILE A 1 89 ? -13.627 7.402 29.634 1.00 84.31 89 ILE A N 1
ATOM 722 C CA . ILE A 1 89 ? -12.927 7.437 28.350 1.00 84.31 89 ILE A CA 1
ATOM 723 C C . ILE A 1 89 ? -13.931 7.796 27.251 1.00 84.31 89 ILE A C 1
ATOM 725 O O . ILE A 1 89 ? -14.839 7.022 26.941 1.00 84.31 89 ILE A O 1
ATOM 729 N N . LYS A 1 90 ? -13.752 8.961 26.631 1.00 76.94 90 LYS A N 1
ATOM 730 C CA . LYS A 1 90 ? -14.490 9.394 25.442 1.00 76.94 90 LYS A CA 1
ATOM 731 C C . LYS A 1 90 ? -13.617 9.177 24.216 1.00 76.94 90 LYS A C 1
ATOM 733 O O . LYS A 1 90 ? -12.538 9.753 24.100 1.00 76.94 90 LYS A O 1
ATOM 738 N N . VAL A 1 91 ? -14.103 8.350 23.296 1.00 74.50 91 VAL A N 1
ATOM 739 C CA . VAL A 1 91 ? -13.462 8.105 22.002 1.00 74.50 91 VAL A CA 1
ATOM 740 C C . VAL A 1 91 ? -14.259 8.841 20.932 1.00 74.50 91 VAL A C 1
ATOM 742 O O . VAL A 1 91 ? -15.374 8.446 20.599 1.00 74.50 91 VAL A O 1
ATOM 745 N N . ASN A 1 92 ? -13.688 9.915 20.392 1.00 62.41 92 ASN A N 1
ATOM 746 C CA . ASN A 1 92 ? -14.265 10.655 19.273 1.00 62.41 92 ASN A CA 1
ATOM 747 C C . ASN A 1 92 ? -13.592 10.224 17.974 1.00 62.41 92 ASN A C 1
ATOM 749 O O . ASN A 1 92 ? -12.428 10.550 17.743 1.00 62.41 92 ASN A O 1
ATOM 753 N N . VAL A 1 93 ? -14.331 9.524 17.117 1.00 61.91 93 VAL A N 1
ATOM 754 C CA . VAL A 1 93 ? -13.871 9.155 15.773 1.00 61.91 93 VAL A CA 1
ATOM 755 C C . VAL A 1 93 ? -14.273 10.253 14.790 1.00 61.91 93 VAL A C 1
ATOM 757 O O . VAL A 1 93 ? -15.451 10.588 14.682 1.00 61.91 93 VAL A O 1
ATOM 760 N N . THR A 1 94 ? -13.305 10.834 14.080 1.00 58.38 94 THR A N 1
ATOM 761 C CA . THR A 1 94 ? -13.544 11.897 13.093 1.00 58.38 94 THR A CA 1
ATOM 762 C C . THR A 1 94 ? -13.005 11.511 11.713 1.00 58.38 94 THR A C 1
ATOM 764 O O . THR A 1 94 ? -11.839 11.143 11.580 1.00 58.38 94 THR A O 1
ATOM 767 N N . ASP A 1 95 ? -13.837 11.655 10.676 1.00 54.09 95 ASP A N 1
ATOM 768 C CA . ASP A 1 95 ? -13.454 11.588 9.252 1.00 54.09 95 ASP A CA 1
ATOM 769 C C . ASP A 1 95 ? -12.980 12.984 8.798 1.00 54.09 95 ASP A C 1
ATOM 771 O O . ASP A 1 95 ? -13.629 13.672 8.009 1.00 54.09 95 ASP A O 1
ATOM 775 N N . LYS A 1 96 ? -11.898 13.508 9.393 1.00 49.56 96 LYS A N 1
ATOM 776 C CA . LYS A 1 96 ? -11.343 14.811 8.985 1.00 49.56 96 LYS A CA 1
ATOM 777 C C . LYS A 1 96 ? -10.303 14.621 7.884 1.00 49.56 96 LYS A C 1
ATOM 779 O O . LYS A 1 96 ? -9.105 14.595 8.142 1.00 49.56 96 LYS A O 1
ATOM 784 N N . ARG A 1 97 ? -10.776 14.603 6.635 1.00 53.19 97 ARG A N 1
ATOM 785 C CA . ARG A 1 97 ? -9.972 14.576 5.390 1.00 53.19 97 ARG A CA 1
ATOM 786 C C . ARG A 1 97 ? -9.026 15.773 5.184 1.00 53.19 97 ARG A C 1
ATOM 788 O O . ARG A 1 97 ? -8.388 15.867 4.144 1.00 53.19 97 ARG A O 1
ATOM 795 N N . SER A 1 98 ? -8.953 16.723 6.118 1.00 43.78 98 SER A N 1
ATOM 796 C CA . SER A 1 98 ? -8.400 18.059 5.866 1.00 43.78 98 SER A CA 1
ATOM 797 C C . SER A 1 98 ? -7.063 18.388 6.533 1.00 43.78 98 SER A C 1
ATOM 799 O O . SER A 1 98 ? -6.504 19.429 6.201 1.00 43.78 98 SER A O 1
ATOM 801 N N . GLN A 1 99 ? -6.495 17.553 7.413 1.00 42.47 99 GLN A N 1
ATOM 802 C CA . GLN A 1 99 ? -5.183 17.845 8.016 1.00 42.47 99 GLN A CA 1
ATOM 803 C C . GLN A 1 99 ? -4.374 16.571 8.303 1.00 42.47 99 GLN A C 1
ATOM 805 O O . GLN A 1 99 ? -4.668 15.841 9.241 1.00 42.47 99 GLN A O 1
ATOM 810 N N . GLY A 1 100 ? -3.325 16.323 7.511 1.00 50.88 100 GLY A N 1
ATOM 811 C CA . GLY A 1 100 ? -2.202 15.466 7.922 1.00 50.88 100 GLY A CA 1
ATOM 812 C C . GLY A 1 100 ? -2.477 13.967 8.095 1.00 50.88 100 GLY A C 1
ATOM 813 O O . GLY A 1 100 ? -1.766 13.325 8.862 1.00 50.88 100 GLY A O 1
ATOM 814 N N . LEU A 1 101 ? -3.470 13.401 7.405 1.00 57.03 101 LEU A N 1
ATOM 815 C CA . LEU A 1 101 ? -3.750 11.963 7.465 1.00 57.03 101 LEU A CA 1
ATOM 816 C C . LEU A 1 101 ? -2.573 11.137 6.913 1.00 57.03 101 LEU A C 1
ATOM 818 O O . LEU A 1 101 ? -2.031 11.445 5.846 1.00 57.03 101 LEU A O 1
ATOM 822 N N . GLN A 1 102 ? -2.200 10.075 7.634 1.00 66.69 102 GLN A N 1
ATOM 823 C CA . GLN A 1 102 ? -1.435 8.963 7.069 1.00 66.69 102 GLN A CA 1
ATOM 824 C C . GLN A 1 102 ? -2.426 8.130 6.255 1.00 66.69 102 GLN A C 1
ATOM 826 O O . GLN A 1 102 ? -3.225 7.391 6.809 1.00 66.69 102 GLN A O 1
ATOM 831 N N . GLU A 1 103 ? -2.451 8.323 4.945 1.00 77.94 103 GLU A N 1
ATOM 832 C CA . GLU A 1 103 ? -3.216 7.467 4.036 1.00 77.94 103 GLU A CA 1
ATOM 833 C C . GLU A 1 103 ? -2.249 6.472 3.401 1.00 77.94 103 GLU A C 1
ATOM 835 O O . GLU A 1 103 ? -1.127 6.841 3.035 1.00 77.94 103 GLU A O 1
ATOM 840 N N . LEU A 1 104 ? -2.679 5.221 3.249 1.00 88.56 104 LEU A N 1
ATOM 841 C CA . LEU A 1 104 ? -1.857 4.200 2.614 1.00 88.56 104 LEU A CA 1
ATOM 842 C C . LEU A 1 104 ? -1.954 4.351 1.097 1.00 88.56 104 LEU A C 1
ATOM 844 O O . LEU A 1 104 ? -3.015 4.145 0.502 1.00 88.56 104 LEU A O 1
ATOM 848 N N . GLY A 1 105 ? -0.843 4.708 0.465 1.00 91.44 105 GLY A N 1
ATOM 849 C CA . GLY A 1 105 ? -0.726 4.801 -0.981 1.00 91.44 105 GLY A CA 1
ATOM 850 C C . GLY A 1 105 ? 0.004 3.601 -1.575 1.00 91.44 105 GLY A C 1
ATOM 851 O O . GLY A 1 105 ? 0.870 2.996 -0.944 1.00 91.44 105 GLY A O 1
ATOM 852 N N . MET A 1 106 ? -0.314 3.297 -2.828 1.00 93.00 106 MET A N 1
ATOM 853 C CA . MET A 1 106 ? 0.409 2.343 -3.657 1.00 93.00 106 MET A CA 1
ATOM 854 C C . MET A 1 106 ? 0.759 2.985 -4.994 1.00 93.00 106 MET A C 1
ATOM 856 O O . MET A 1 106 ? -0.111 3.530 -5.672 1.00 93.00 106 MET A O 1
ATOM 860 N N . LEU A 1 107 ? 2.021 2.868 -5.392 1.00 92.31 107 LEU A N 1
ATOM 861 C CA . LEU A 1 107 ? 2.500 3.222 -6.721 1.00 92.31 107 LEU A CA 1
ATOM 862 C C . LEU A 1 107 ? 2.894 1.950 -7.468 1.00 92.31 107 LEU A C 1
ATOM 864 O O . LEU A 1 107 ? 3.784 1.224 -7.031 1.00 92.31 107 LEU A O 1
ATOM 868 N N . LYS A 1 108 ? 2.231 1.685 -8.590 1.00 91.50 108 LYS A N 1
ATOM 869 C CA . LYS A 1 108 ? 2.539 0.590 -9.515 1.00 91.50 108 LYS A CA 1
ATOM 870 C C . LYS A 1 108 ? 3.620 1.036 -10.510 1.00 91.50 108 LYS A C 1
ATOM 872 O O . LYS A 1 108 ? 3.554 2.150 -11.013 1.00 91.50 108 LYS A O 1
ATOM 877 N N . PHE A 1 109 ? 4.570 0.166 -10.843 1.00 88.38 109 PHE A N 1
ATOM 878 C CA . PHE A 1 109 ? 5.546 0.412 -11.914 1.00 88.38 109 PHE A CA 1
ATOM 879 C C . PHE A 1 109 ? 5.231 -0.409 -13.168 1.00 88.38 109 PHE A C 1
ATOM 881 O O . PHE A 1 109 ? 4.532 -1.420 -13.091 1.00 88.38 109 PHE A O 1
ATOM 888 N N . GLU A 1 110 ? 5.773 -0.006 -14.321 1.00 83.38 110 GLU A N 1
ATOM 889 C CA . GLU A 1 110 ? 5.487 -0.622 -15.630 1.00 83.38 110 GLU A CA 1
ATOM 890 C C . GLU A 1 110 ? 5.729 -2.136 -15.652 1.00 83.38 110 GLU A C 1
ATOM 892 O O . GLU A 1 110 ? 4.899 -2.887 -16.153 1.00 83.38 110 GLU A O 1
ATOM 897 N N . ARG A 1 111 ? 6.793 -2.618 -14.997 1.00 82.25 111 ARG A N 1
ATOM 898 C CA . ARG A 1 111 ? 7.117 -4.054 -14.895 1.00 82.25 111 ARG A CA 1
ATOM 899 C C . ARG A 1 111 ? 6.011 -4.887 -14.225 1.00 82.25 111 ARG A C 1
ATOM 901 O O . ARG A 1 111 ? 5.957 -6.103 -14.396 1.00 82.25 111 ARG A O 1
ATOM 908 N N . CYS A 1 112 ? 5.106 -4.264 -13.469 1.00 85.62 112 CYS A N 1
ATOM 909 C CA . CYS A 1 112 ? 3.922 -4.947 -12.951 1.00 85.62 112 CYS A CA 1
ATOM 910 C C . CYS A 1 112 ? 2.981 -5.422 -14.072 1.00 85.62 112 CYS A C 1
ATOM 912 O O . CYS A 1 112 ? 2.263 -6.405 -13.887 1.00 85.62 112 CYS A O 1
ATOM 914 N N . GLU A 1 113 ? 2.976 -4.760 -15.234 1.00 82.44 113 GLU A N 1
ATOM 915 C CA . GLU A 1 113 ? 2.116 -5.136 -16.359 1.00 82.44 113 GLU A CA 1
ATOM 916 C C . GLU A 1 113 ? 2.462 -6.509 -16.939 1.00 82.44 113 GLU A C 1
ATOM 918 O O . GLU A 1 113 ? 1.578 -7.257 -17.360 1.00 82.44 113 GLU A O 1
ATOM 923 N N . GLU A 1 114 ? 3.732 -6.881 -16.883 1.00 80.12 114 GLU A N 1
ATOM 924 C CA . GLU A 1 114 ? 4.229 -8.163 -17.381 1.00 80.12 114 GLU A CA 1
ATOM 925 C C . GLU A 1 114 ? 4.192 -9.258 -16.303 1.00 80.12 114 GLU A C 1
ATOM 927 O O . GLU A 1 114 ? 4.394 -10.437 -16.588 1.00 80.12 114 GLU A O 1
ATOM 932 N N . ASN A 1 115 ? 3.892 -8.893 -15.051 1.00 79.88 115 ASN A N 1
ATOM 933 C CA . ASN A 1 115 ? 3.938 -9.792 -13.906 1.00 79.88 115 ASN A CA 1
ATOM 934 C C . ASN A 1 115 ? 2.523 -10.133 -13.398 1.00 79.88 115 ASN A C 1
ATOM 936 O O . ASN A 1 115 ? 1.870 -9.352 -12.697 1.00 79.88 115 ASN A O 1
ATOM 940 N N . SER A 1 116 ? 2.048 -11.341 -13.715 1.00 81.69 116 SER A N 1
ATOM 941 C CA . SER A 1 116 ? 0.729 -11.841 -13.295 1.00 81.69 116 SER A CA 1
ATOM 942 C C . SER A 1 116 ? 0.568 -11.916 -11.770 1.00 81.69 116 SER A C 1
ATOM 944 O O . SER A 1 116 ? -0.527 -11.649 -11.258 1.00 81.69 116 SER A O 1
ATOM 946 N N . CYS A 1 117 ? 1.645 -12.200 -11.030 1.00 83.06 117 CYS A N 1
ATOM 947 C CA . CYS A 1 117 ? 1.651 -12.165 -9.567 1.00 83.06 117 CYS A CA 1
ATOM 948 C C . CYS A 1 117 ? 1.427 -10.738 -9.053 1.00 83.06 117 CYS A C 1
ATOM 950 O O . CYS A 1 117 ? 0.615 -10.540 -8.152 1.00 83.06 117 CYS A O 1
ATOM 952 N N . CYS A 1 118 ? 2.056 -9.733 -9.670 1.00 86.00 118 CYS A N 1
ATOM 953 C CA . CYS A 1 118 ? 1.854 -8.327 -9.318 1.00 86.00 118 CYS A CA 1
ATOM 954 C C . CYS A 1 118 ? 0.399 -7.891 -9.545 1.00 86.00 118 CYS A C 1
ATOM 956 O O . CYS A 1 118 ? -0.238 -7.347 -8.641 1.00 86.00 118 CYS A O 1
ATOM 958 N N . LYS A 1 119 ? -0.177 -8.219 -10.709 1.00 86.50 119 LYS A N 1
ATOM 959 C CA . LYS A 1 119 ? -1.595 -7.943 -11.009 1.00 86.50 119 LYS A CA 1
ATOM 960 C C . LYS A 1 119 ? -2.537 -8.604 -10.006 1.00 86.50 119 LYS A C 1
ATOM 962 O O . LYS A 1 119 ? -3.505 -7.987 -9.558 1.00 86.50 119 LYS A O 1
ATOM 967 N N . SER A 1 120 ? -2.250 -9.851 -9.644 1.00 87.38 120 SER A N 1
ATOM 968 C CA . SER A 1 120 ? -3.040 -10.598 -8.663 1.00 87.38 120 SER A CA 1
ATOM 969 C C . SER A 1 120 ? -2.927 -9.982 -7.271 1.00 87.38 120 SER A C 1
ATOM 971 O O . SER A 1 120 ? -3.941 -9.807 -6.597 1.00 87.38 120 SER A O 1
ATOM 973 N N . PHE A 1 121 ? -1.729 -9.557 -6.871 1.00 89.06 121 PHE A N 1
ATOM 974 C CA . PHE A 1 121 ? -1.521 -8.902 -5.587 1.00 89.06 121 PHE A CA 1
ATOM 975 C C . PHE A 1 121 ? -2.216 -7.545 -5.491 1.00 89.06 121 PHE A C 1
ATOM 977 O O . PHE A 1 121 ? -2.853 -7.267 -4.482 1.00 89.06 121 PHE A O 1
ATOM 984 N N . ILE A 1 122 ? -2.212 -6.736 -6.555 1.00 89.38 122 ILE A N 1
ATOM 985 C CA . ILE A 1 122 ? -2.985 -5.483 -6.593 1.00 89.38 122 ILE A CA 1
ATOM 986 C C . ILE A 1 122 ? -4.479 -5.749 -6.369 1.00 89.38 122 ILE A C 1
ATOM 988 O O . ILE A 1 122 ? -5.138 -5.010 -5.636 1.00 89.38 122 ILE A O 1
ATOM 992 N N . ARG A 1 123 ? -5.033 -6.808 -6.974 1.00 88.62 123 ARG A N 1
ATOM 993 C CA . ARG A 1 123 ? -6.437 -7.194 -6.739 1.00 88.62 123 ARG A CA 1
ATOM 994 C C . ARG A 1 123 ? -6.675 -7.580 -5.284 1.00 88.62 123 ARG A C 1
ATOM 996 O O . ARG A 1 123 ? -7.700 -7.198 -4.727 1.00 88.62 123 ARG A O 1
ATOM 1003 N N . ILE A 1 124 ? -5.727 -8.288 -4.675 1.00 89.81 124 ILE A N 1
ATOM 1004 C CA . ILE A 1 124 ? -5.793 -8.664 -3.264 1.00 89.81 124 ILE A CA 1
ATOM 1005 C C . ILE A 1 124 ? -5.747 -7.428 -2.368 1.00 89.81 124 ILE A C 1
ATOM 1007 O O . ILE A 1 124 ? -6.656 -7.261 -1.566 1.00 89.81 124 ILE A O 1
ATOM 1011 N N . LEU A 1 125 ? -4.785 -6.523 -2.556 1.00 90.19 125 LEU A N 1
ATOM 1012 C CA . LEU A 1 125 ? -4.674 -5.285 -1.772 1.00 90.19 125 LEU A CA 1
ATOM 1013 C C . LEU A 1 125 ? -5.962 -4.446 -1.805 1.00 90.19 125 LEU A C 1
ATOM 1015 O O . LEU A 1 125 ? -6.263 -3.734 -0.853 1.00 90.19 125 LEU A O 1
ATOM 1019 N N . LYS A 1 126 ? -6.743 -4.546 -2.888 1.00 88.44 126 LYS A N 1
ATOM 1020 C CA . LYS A 1 126 ? -8.027 -3.846 -3.066 1.00 88.44 126 LYS A CA 1
ATOM 1021 C C . LYS A 1 126 ? -9.250 -4.638 -2.578 1.00 88.44 126 LYS A C 1
ATOM 1023 O O . LYS A 1 126 ? -10.367 -4.112 -2.634 1.00 88.44 126 LYS A O 1
ATOM 1028 N N . SER A 1 127 ? -9.066 -5.883 -2.145 1.00 88.19 127 SER A N 1
ATOM 1029 C CA . SER A 1 127 ? -10.132 -6.770 -1.668 1.00 88.19 127 SER A CA 1
ATOM 1030 C C . SER A 1 127 ? -10.718 -6.305 -0.332 1.00 88.19 127 SER A C 1
ATOM 1032 O O . SER A 1 127 ? -10.114 -5.511 0.389 1.00 88.19 127 SER A O 1
ATOM 1034 N N . ASN A 1 128 ? -11.905 -6.809 0.013 1.00 87.06 128 ASN A N 1
ATOM 1035 C CA . ASN A 1 128 ? -12.516 -6.515 1.309 1.00 87.06 128 ASN A CA 1
ATOM 1036 C C . ASN A 1 128 ? -11.700 -7.097 2.470 1.00 87.06 128 ASN A C 1
ATOM 1038 O O . ASN A 1 128 ? -11.551 -6.422 3.480 1.00 87.06 128 ASN A O 1
ATOM 1042 N N . ASP A 1 129 ? -11.095 -8.273 2.299 1.00 87.81 129 ASP A N 1
ATOM 1043 C CA . ASP A 1 129 ? -10.272 -8.902 3.337 1.00 87.81 129 ASP A CA 1
ATOM 1044 C C . ASP A 1 129 ? -9.056 -8.032 3.685 1.00 87.81 129 ASP A C 1
ATOM 1046 O O . ASP A 1 129 ? -8.791 -7.761 4.855 1.00 87.81 129 ASP A O 1
ATOM 1050 N N . SER A 1 130 ? -8.354 -7.510 2.671 1.00 88.56 130 SER A N 1
ATOM 1051 C CA . SER A 1 130 ? -7.234 -6.587 2.894 1.00 88.56 130 SER A CA 1
ATOM 1052 C C . SER A 1 130 ? -7.679 -5.270 3.525 1.00 88.56 130 SER A C 1
ATOM 1054 O O . SER A 1 130 ? -6.984 -4.769 4.404 1.00 88.56 130 SER A O 1
ATOM 1056 N N . LYS A 1 131 ? -8.855 -4.740 3.161 1.00 86.31 131 LYS A N 1
ATOM 1057 C CA . LYS A 1 131 ? -9.424 -3.556 3.828 1.00 86.31 131 LYS A CA 1
ATOM 1058 C C . LYS A 1 131 ? -9.717 -3.812 5.305 1.00 86.31 131 LYS A C 1
ATOM 1060 O O . LYS A 1 131 ? -9.451 -2.944 6.127 1.00 86.31 131 LYS A O 1
ATOM 1065 N N . GLU A 1 132 ? -10.239 -4.983 5.659 1.00 86.06 132 GLU A N 1
ATOM 1066 C CA . GLU A 1 132 ? -10.462 -5.343 7.064 1.00 86.06 132 GLU A CA 1
ATOM 1067 C C . GLU A 1 132 ? -9.146 -5.506 7.831 1.00 86.06 132 GLU A C 1
ATOM 1069 O O . GLU A 1 132 ? -9.076 -5.137 9.002 1.00 86.06 132 GLU A O 1
ATOM 1074 N N . ILE A 1 133 ? -8.086 -5.997 7.182 1.00 88.56 133 ILE A N 1
ATOM 1075 C CA . ILE A 1 133 ? -6.745 -6.010 7.779 1.00 88.56 133 ILE A CA 1
ATOM 1076 C C . ILE A 1 133 ? -6.260 -4.577 8.007 1.00 88.56 133 ILE A C 1
ATOM 1078 O O . ILE A 1 133 ? -5.890 -4.254 9.131 1.00 88.56 133 ILE A O 1
ATOM 1082 N N . PHE A 1 134 ? -6.322 -3.699 7.003 1.00 86.75 134 PHE A N 1
ATOM 1083 C CA . PHE A 1 134 ? -5.914 -2.295 7.138 1.00 86.75 134 PHE A CA 1
ATOM 1084 C C . PHE A 1 134 ? -6.628 -1.587 8.298 1.00 86.75 134 PHE A C 1
ATOM 1086 O O . PHE A 1 134 ? -5.955 -1.011 9.156 1.00 86.75 134 PHE A O 1
ATOM 1093 N N . LYS A 1 135 ? -7.944 -1.782 8.442 1.00 82.81 135 LYS A N 1
ATOM 1094 C CA . LYS A 1 135 ? -8.722 -1.216 9.557 1.00 82.81 135 LYS A CA 1
ATOM 1095 C C . LYS A 1 135 ? -8.199 -1.616 10.937 1.00 82.81 135 LYS A C 1
ATOM 1097 O O . LYS A 1 135 ? -8.219 -0.792 11.848 1.00 82.81 135 LYS A O 1
ATOM 1102 N N . ARG A 1 136 ? -7.699 -2.848 11.118 1.00 84.62 136 ARG A N 1
ATOM 1103 C CA . ARG A 1 136 ? -7.114 -3.302 12.403 1.00 84.62 136 ARG A CA 1
ATOM 1104 C C . ARG A 1 136 ? -5.861 -2.519 12.788 1.00 84.62 136 ARG A C 1
ATOM 1106 O O . ARG A 1 136 ? -5.533 -2.439 13.967 1.00 84.62 136 ARG A O 1
ATOM 1113 N N . TYR A 1 137 ? -5.186 -1.940 11.800 1.00 82.88 137 TYR A N 1
ATOM 1114 C CA . TYR A 1 137 ? -4.017 -1.082 11.971 1.00 82.88 137 TYR A CA 1
ATOM 1115 C C . TYR A 1 137 ? -4.364 0.414 11.915 1.00 82.88 137 TYR A C 1
ATOM 1117 O O . TYR A 1 137 ? -3.459 1.244 11.948 1.00 82.88 137 TYR A O 1
ATOM 1125 N N . GLY A 1 138 ? -5.655 0.757 11.866 1.00 75.56 138 GLY A N 1
ATOM 1126 C CA . GLY A 1 138 ? -6.138 2.134 11.798 1.00 75.56 138 GLY A CA 1
ATOM 1127 C C . GLY A 1 138 ? -6.056 2.772 10.412 1.00 75.56 138 GLY A C 1
ATOM 1128 O O . GLY A 1 138 ? -6.162 3.993 10.359 1.00 75.56 138 GLY A O 1
ATOM 1129 N N . LEU A 1 139 ? -5.881 1.963 9.353 1.00 74.25 139 LEU A N 1
ATOM 1130 C CA . LEU A 1 139 ? -5.729 2.337 7.936 1.00 74.25 139 LEU A CA 1
ATOM 1131 C C . LEU A 1 139 ? -7.002 2.106 7.112 1.00 74.25 139 LEU A C 1
ATOM 1133 O O . LEU A 1 139 ? -7.828 1.244 7.487 1.00 74.25 139 LEU A O 1
#